Protein AF-A0A0N7MW54-F1 (afdb_monomer_lite)

Foldseek 3Di:
DQDADDPVQLVVLCVVPNNVVSVVVRVVVSVVVVVVVVVVVVVVVVVVVVVVVVPDDDPVNVVVVVVVVVVVVVVVVVVVVVVVVVVVVVVVVVVVVVVVVVVVVVVVVVVVVVVVVVVVVVVVVVVVVVVVVVVCVVDPVSVVVVCVVVVVD

Radius of gyration: 61.08 Å; chains: 1; bounding box: 93×44×165 Å

pLDDT: mean 94.42, std 5.78, range [57.69, 98.81]

Sequence (153 aa):
MPITIPAEVYIEFEEALGSERAKKIVLALEKVIDYEIVNKWSQTKFELRDELLKEIATKKELDALRGEIYAKIESIDSKIDSVKNELNSRIESVRDELNSRIESVRVELRKEIENMALKLERRFTILFLILLFTIILLNRDALEFILKLLKLI

InterPro domains:
  IPR060128 MJ0349-like, C-terminal domain [PF27276] (91-152)

Organism: NCBI:txid1633643

Structure (mmCIF, N/CA/C/O backbone):
data_AF-A0A0N7MW54-F1
#
_entry.id   AF-A0A0N7MW54-F1
#
loop_
_atom_site.group_PDB
_atom_site.id
_atom_site.type_symbol
_atom_site.label_atom_id
_atom_site.label_alt_id
_atom_site.label_comp_id
_atom_site.label_asym_id
_atom_site.label_entity_id
_atom_site.label_seq_id
_atom_site.pdbx_PDB_ins_code
_atom_site.Cartn_x
_atom_site.Cartn_y
_atom_site.Cartn_z
_atom_site.occupancy
_atom_site.B_iso_or_equiv
_atom_site.auth_seq_id
_atom_site.auth_comp_id
_atom_site.auth_asym_id
_atom_site.auth_atom_id
_atom_site.pdbx_PDB_model_num
ATOM 1 N N . MET A 1 1 ? -31.256 -23.751 54.939 1.00 57.69 1 MET A N 1
ATOM 2 C CA . MET A 1 1 ? -31.512 -24.525 56.171 1.00 57.69 1 MET A CA 1
ATOM 3 C C . MET A 1 1 ? -31.868 -23.518 57.243 1.00 57.69 1 MET A C 1
ATOM 5 O O . MET A 1 1 ? -31.159 -22.521 57.295 1.00 57.69 1 MET A O 1
ATOM 9 N N . PRO A 1 2 ? -32.951 -23.714 58.012 1.00 71.62 2 PRO A N 1
ATOM 10 C CA . PRO A 1 2 ? -33.245 -22.841 59.141 1.00 71.62 2 PRO A CA 1
ATOM 11 C C . PRO A 1 2 ? -32.079 -22.896 60.127 1.00 71.62 2 PRO A C 1
ATOM 13 O O . PRO A 1 2 ? -31.541 -23.975 60.387 1.00 71.62 2 PRO A O 1
ATOM 16 N N . ILE A 1 3 ? -31.664 -21.734 60.619 1.00 84.19 3 ILE A N 1
ATOM 17 C CA . ILE A 1 3 ? -30.613 -21.648 61.625 1.00 84.19 3 ILE A CA 1
ATOM 18 C C . ILE A 1 3 ? -31.187 -22.132 62.942 1.00 84.19 3 ILE A C 1
ATOM 20 O O . ILE A 1 3 ? -32.205 -21.620 63.402 1.00 84.19 3 ILE A O 1
ATOM 24 N N . THR A 1 4 ? -30.515 -23.110 63.532 1.00 90.00 4 THR A N 1
ATOM 25 C CA . THR A 1 4 ? -30.863 -23.641 64.843 1.00 90.00 4 THR A CA 1
ATOM 26 C C . THR A 1 4 ? -29.777 -23.288 65.837 1.00 90.00 4 THR A C 1
ATOM 28 O O . THR A 1 4 ? -28.589 -23.461 65.545 1.00 90.00 4 THR A O 1
ATOM 31 N N . ILE A 1 5 ? -30.172 -22.826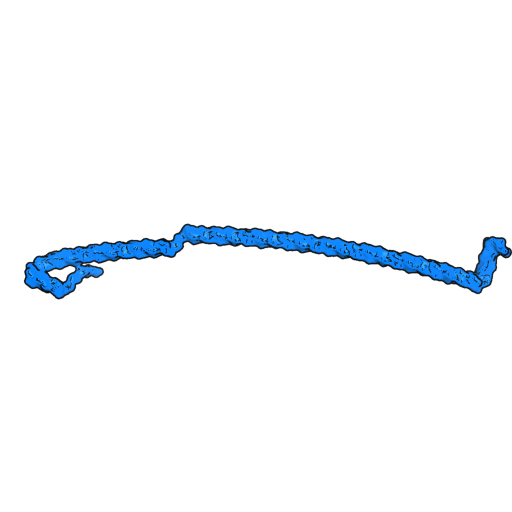 67.018 1.00 90.31 5 ILE A N 1
ATOM 32 C CA . ILE A 1 5 ? -29.226 -22.635 68.116 1.00 90.31 5 ILE A CA 1
ATOM 33 C C . ILE A 1 5 ? -28.677 -24.009 68.554 1.00 90.31 5 ILE A C 1
ATOM 35 O O . ILE A 1 5 ? -29.430 -24.987 68.564 1.00 90.31 5 ILE A O 1
ATOM 39 N N . PRO A 1 6 ? -27.375 -24.120 68.892 1.00 93.38 6 PRO A N 1
ATOM 40 C CA . PRO A 1 6 ? -26.804 -25.363 69.403 1.00 93.38 6 PRO A CA 1
ATOM 41 C C . PRO A 1 6 ? -27.576 -25.898 70.612 1.00 93.38 6 PRO A C 1
ATOM 43 O O . PRO A 1 6 ? -28.015 -25.131 71.473 1.00 93.38 6 PRO A O 1
ATOM 46 N N . ALA A 1 7 ? -27.720 -27.221 70.690 1.00 90.94 7 ALA A N 1
ATOM 47 C CA . ALA A 1 7 ? -28.510 -27.865 71.734 1.00 90.94 7 ALA A CA 1
ATOM 48 C C . ALA A 1 7 ? -27.993 -27.537 73.144 1.00 90.94 7 ALA A C 1
ATOM 50 O O . ALA A 1 7 ? -28.804 -27.359 74.049 1.00 90.94 7 ALA A O 1
ATOM 51 N N . GLU A 1 8 ? -26.675 -27.381 73.326 1.00 93.25 8 GLU A N 1
ATOM 52 C CA . GLU A 1 8 ? -26.101 -27.018 74.628 1.00 93.25 8 GLU A CA 1
ATOM 53 C C . GLU A 1 8 ? -26.592 -25.642 75.102 1.00 93.25 8 GLU A C 1
ATOM 55 O O . GLU A 1 8 ? -26.941 -25.465 76.265 1.00 93.25 8 GLU A O 1
ATOM 60 N N . VAL A 1 9 ? -26.699 -24.675 74.186 1.00 91.62 9 VAL A N 1
ATOM 61 C CA . VAL A 1 9 ? -27.171 -23.317 74.495 1.00 91.62 9 VAL A CA 1
ATOM 62 C C . VAL A 1 9 ? -28.669 -23.316 74.815 1.00 91.62 9 VAL A C 1
ATOM 64 O O . VAL A 1 9 ? -29.112 -22.566 75.681 1.00 91.62 9 VAL A O 1
ATOM 67 N N . TYR A 1 10 ? -29.457 -24.166 74.148 1.00 93.00 10 TYR A N 1
ATOM 68 C CA . TYR A 1 10 ? -30.880 -24.333 74.461 1.00 93.00 10 TYR A CA 1
ATOM 69 C C . TYR A 1 10 ? -31.095 -24.883 75.880 1.00 93.00 10 TYR A C 1
ATOM 71 O O . TYR A 1 10 ? -31.947 -24.364 76.600 1.00 93.00 10 TYR A O 1
ATOM 79 N N . ILE A 1 11 ? -30.309 -25.891 76.282 1.00 93.19 11 ILE A N 1
ATOM 80 C CA . ILE A 1 11 ? -30.385 -26.520 77.612 1.00 93.19 11 ILE A CA 1
ATOM 81 C C . ILE A 1 11 ? -30.098 -25.492 78.715 1.00 93.19 11 ILE A C 1
ATOM 83 O O . ILE A 1 11 ? -30.888 -25.369 79.646 1.00 93.19 11 ILE A O 1
ATOM 87 N N . GLU A 1 12 ? -29.051 -24.679 78.568 1.00 93.94 12 GLU A N 1
ATOM 88 C CA . GLU A 1 12 ? -28.722 -23.603 79.519 1.00 93.94 12 GLU A CA 1
ATOM 89 C C . GLU A 1 12 ? -29.871 -22.585 79.684 1.00 93.94 12 GLU A C 1
ATOM 91 O O . GLU A 1 12 ? -30.216 -22.173 80.795 1.00 93.94 12 GLU A O 1
ATOM 96 N N . PHE A 1 13 ? -30.534 -22.197 78.586 1.00 93.56 13 PHE A N 1
ATOM 97 C CA . PHE A 1 13 ? -31.714 -21.326 78.659 1.00 93.56 13 PHE A CA 1
ATOM 98 C C . PHE A 1 13 ? -32.910 -22.008 79.335 1.00 93.56 13 PHE A C 1
ATOM 100 O O . PHE A 1 13 ? -33.664 -21.346 80.056 1.00 93.56 13 PHE A O 1
ATOM 107 N N . GLU A 1 14 ? -33.111 -23.303 79.089 1.00 94.50 14 GLU A N 1
ATOM 108 C CA . GLU A 1 14 ? -34.183 -24.096 79.691 1.00 94.50 14 GLU A CA 1
ATOM 109 C C . GLU A 1 14 ? -34.000 -24.240 81.206 1.00 94.50 14 GLU A C 1
ATOM 111 O O . GLU A 1 14 ? -34.965 -24.021 81.946 1.00 94.50 14 GLU A O 1
ATOM 116 N N . GLU A 1 15 ? -32.773 -24.495 81.669 1.00 94.25 15 GLU A N 1
ATOM 117 C CA . GLU A 1 15 ? -32.421 -24.565 83.093 1.00 94.25 15 GLU A CA 1
ATOM 118 C C . GLU A 1 15 ? -32.598 -23.215 83.807 1.00 94.25 15 GLU A C 1
ATOM 120 O O . GLU A 1 15 ? -33.137 -23.163 84.914 1.00 94.25 15 GLU A O 1
ATOM 125 N N . ALA A 1 16 ? -32.214 -22.105 83.170 1.00 94.06 16 ALA A N 1
ATOM 126 C CA . ALA A 1 16 ? -32.272 -20.779 83.787 1.00 94.06 16 ALA A CA 1
ATOM 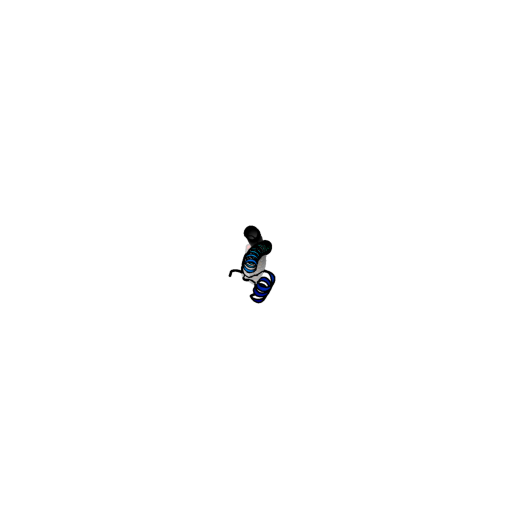127 C C . ALA A 1 16 ? -33.674 -20.134 83.789 1.00 94.06 16 ALA A C 1
ATOM 129 O O . ALA A 1 16 ? -34.005 -19.360 84.691 1.00 94.06 16 ALA A O 1
ATOM 130 N N . LEU A 1 17 ? -34.494 -20.384 82.759 1.00 93.00 17 LEU A N 1
ATOM 131 C CA . LEU A 1 17 ? -35.726 -19.619 82.493 1.00 93.00 17 LEU A CA 1
ATOM 132 C C . LEU A 1 17 ? -37.001 -20.477 82.461 1.00 93.00 17 LEU A C 1
ATOM 134 O O . LEU A 1 17 ? -38.106 -19.920 82.469 1.00 93.00 17 LEU A O 1
ATOM 138 N N . GLY A 1 18 ? -36.860 -21.804 82.415 1.00 93.56 18 GLY A N 1
ATOM 139 C CA . GLY A 1 18 ? -37.936 -22.760 82.174 1.00 93.56 18 GLY A CA 1
ATOM 140 C C . GLY A 1 18 ? -38.272 -22.930 80.684 1.00 93.56 18 GLY A C 1
ATOM 141 O O . GLY A 1 18 ? -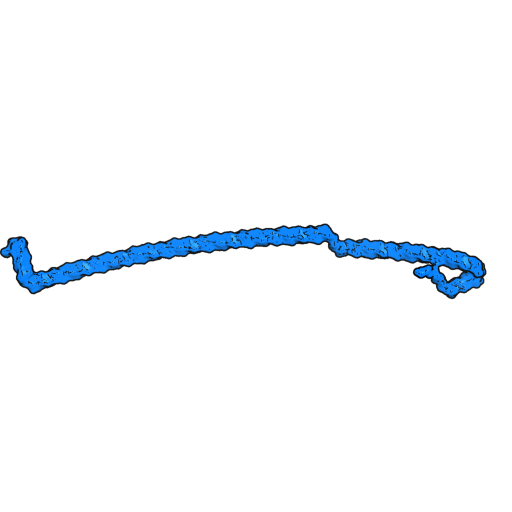38.219 -21.980 79.898 1.00 93.56 18 GLY A O 1
ATOM 142 N N . SER A 1 19 ? -38.687 -24.147 80.312 1.00 91.00 19 SER A N 1
ATOM 143 C CA . SER A 1 19 ? -38.885 -24.620 78.926 1.00 91.00 19 SER A CA 1
ATOM 144 C C . SER A 1 19 ? -39.659 -23.658 78.010 1.00 91.00 19 SER A C 1
ATOM 146 O O . SER A 1 19 ? -39.205 -23.310 76.921 1.00 91.00 19 SER A O 1
ATOM 148 N N . GLU A 1 20 ? -40.805 -23.138 78.466 1.00 92.88 20 GLU A N 1
ATOM 149 C CA . GLU A 1 20 ? -41.648 -22.238 77.661 1.00 92.88 20 GLU A CA 1
ATOM 150 C C . GLU A 1 20 ? -40.974 -20.898 77.336 1.00 92.88 20 GLU A C 1
ATOM 152 O O . GLU A 1 20 ? -41.100 -20.373 76.226 1.00 92.88 20 GLU A O 1
ATOM 157 N N . ARG A 1 21 ? -40.250 -20.319 78.302 1.00 93.19 21 ARG A N 1
ATOM 158 C CA . ARG A 1 21 ? -39.547 -19.046 78.092 1.00 93.19 21 ARG A CA 1
ATOM 159 C C . ARG A 1 21 ? -38.305 -19.255 77.236 1.00 93.19 21 ARG A C 1
ATOM 161 O O . ARG A 1 21 ? -38.098 -18.475 76.307 1.00 93.19 21 ARG A O 1
ATOM 168 N N . ALA A 1 22 ? -37.552 -20.324 77.495 1.00 94.19 22 ALA A N 1
ATOM 169 C CA . ALA A 1 22 ? -36.387 -20.712 76.707 1.00 94.19 22 ALA A CA 1
ATOM 170 C C . ALA A 1 22 ? -36.747 -20.895 75.228 1.00 94.19 22 ALA A C 1
ATOM 172 O O . ALA A 1 22 ? -36.162 -20.244 74.366 1.00 94.19 22 ALA A O 1
ATOM 173 N N . LYS A 1 23 ? -37.803 -21.663 74.931 1.00 93.44 23 LYS A N 1
ATOM 174 C CA . LYS A 1 23 ? -38.284 -21.890 73.562 1.00 93.44 23 LYS A CA 1
ATOM 175 C C . LYS A 1 23 ? -38.667 -20.600 72.836 1.00 93.44 23 LYS A C 1
ATOM 177 O O . LYS A 1 23 ? -38.316 -20.425 71.672 1.00 93.44 23 LYS A O 1
ATOM 182 N N . LYS A 1 24 ? -39.378 -19.682 73.502 1.00 93.69 24 LYS A N 1
ATOM 183 C CA . LYS A 1 24 ? -39.760 -18.387 72.904 1.00 93.69 24 LYS A CA 1
ATOM 184 C C . LYS A 1 24 ? -38.546 -17.515 72.599 1.00 93.69 24 LYS A C 1
ATOM 186 O O . LYS A 1 24 ? -38.505 -16.900 71.536 1.00 93.69 24 LYS A O 1
ATOM 191 N N . ILE A 1 25 ? -37.582 -17.466 73.517 1.00 93.00 25 ILE A N 1
ATOM 192 C CA . ILE A 1 25 ? -36.352 -16.688 73.349 1.00 93.00 25 ILE A CA 1
ATOM 193 C C . ILE A 1 25 ? -35.502 -17.280 72.228 1.00 93.00 25 ILE A C 1
ATOM 195 O O . ILE A 1 25 ? -35.101 -16.542 71.335 1.00 93.00 25 ILE A O 1
ATOM 199 N N . VAL A 1 26 ? -35.299 -18.598 72.214 1.00 94.06 26 VAL A N 1
ATOM 200 C CA . VAL A 1 26 ? -34.526 -19.280 71.169 1.00 94.06 26 VAL A CA 1
ATOM 201 C C . VAL A 1 26 ? -35.155 -19.075 69.795 1.00 94.06 26 VAL A C 1
ATOM 203 O O . VAL A 1 26 ? -34.461 -18.627 68.893 1.00 94.06 26 VAL A O 1
ATOM 206 N N . LEU A 1 27 ? -36.472 -19.253 69.643 1.00 92.00 27 LEU A N 1
ATOM 207 C CA . LEU A 1 27 ? -37.158 -18.982 68.371 1.00 92.00 27 LEU A CA 1
ATOM 208 C C . LEU A 1 27 ? -37.017 -17.523 67.913 1.00 92.00 27 LEU A C 1
ATOM 210 O O . LEU A 1 27 ? -36.946 -17.251 66.714 1.00 92.00 27 LEU A O 1
ATOM 214 N N . ALA A 1 28 ? -37.029 -16.567 68.845 1.00 92.38 28 ALA A N 1
ATOM 215 C CA . ALA A 1 28 ? -36.817 -15.162 68.517 1.00 92.38 28 ALA A CA 1
ATOM 216 C C . ALA A 1 28 ? -35.368 -14.903 68.078 1.00 92.38 28 ALA A C 1
ATOM 218 O O . ALA A 1 28 ? -35.154 -14.209 67.086 1.00 92.38 28 ALA A O 1
ATOM 219 N N . LEU A 1 29 ? -34.390 -15.495 68.768 1.00 92.62 29 LEU A N 1
ATOM 220 C CA . LEU A 1 29 ? -32.972 -15.390 68.426 1.00 92.62 29 LEU A CA 1
ATOM 221 C C . LEU A 1 29 ? -32.665 -16.042 67.077 1.00 92.62 29 LEU A C 1
ATOM 223 O O . LEU A 1 29 ? -32.018 -15.415 66.247 1.00 92.62 29 LEU A O 1
ATOM 227 N N . GLU A 1 30 ? -33.175 -17.245 66.818 1.00 93.62 30 GLU A N 1
ATOM 228 C CA . GLU A 1 30 ? -33.031 -17.939 65.534 1.00 93.62 30 GLU A CA 1
ATOM 229 C C . GLU A 1 30 ? -33.572 -17.090 64.383 1.00 93.62 30 GLU A C 1
ATOM 231 O O . GLU A 1 30 ? -32.897 -16.935 63.371 1.00 93.62 30 GLU A O 1
ATOM 236 N N . LYS A 1 31 ? -34.740 -16.455 64.559 1.00 92.38 31 LYS A N 1
ATOM 237 C CA . LYS A 1 31 ? -35.295 -15.526 63.561 1.00 92.38 31 LYS A CA 1
ATOM 238 C C . LYS A 1 31 ? -34.408 -14.306 63.326 1.00 92.38 31 LYS A C 1
ATOM 240 O O . LYS A 1 31 ? -34.258 -13.884 62.183 1.00 92.38 31 LYS A O 1
ATOM 245 N N . VAL A 1 32 ? -33.852 -13.721 64.388 1.00 93.19 32 VAL A N 1
ATOM 246 C CA . VAL A 1 32 ? -32.953 -12.562 64.276 1.00 93.19 32 VAL A CA 1
ATOM 247 C C . VAL A 1 32 ? -31.652 -12.955 63.576 1.00 93.19 32 VAL A C 1
ATOM 249 O O . VAL A 1 32 ? -31.212 -12.237 62.683 1.00 93.19 32 VAL A O 1
ATOM 252 N N . ILE A 1 33 ? -31.063 -14.100 63.929 1.00 92.25 33 ILE A N 1
ATOM 253 C CA . ILE A 1 33 ? -29.834 -14.596 63.300 1.00 92.25 33 ILE A CA 1
ATOM 254 C C . ILE A 1 33 ? -30.089 -14.931 61.824 1.00 92.25 33 ILE A C 1
ATOM 256 O O . ILE A 1 33 ? -29.296 -14.536 60.975 1.00 92.25 33 ILE A O 1
ATOM 260 N N . ASP A 1 34 ? -31.197 -15.603 61.499 1.00 92.50 34 ASP A N 1
ATOM 261 C CA . ASP A 1 34 ? -31.568 -15.932 60.114 1.00 92.50 34 ASP A CA 1
ATOM 262 C C . ASP A 1 34 ? -31.735 -14.666 59.266 1.00 92.50 34 ASP A C 1
ATOM 264 O O . ASP A 1 34 ? -31.146 -14.554 58.190 1.00 92.50 34 ASP A O 1
ATOM 268 N N . TYR A 1 35 ? -32.430 -13.659 59.801 1.00 91.88 35 TYR A N 1
ATOM 269 C CA . TYR A 1 35 ? -32.553 -12.347 59.168 1.00 91.88 35 TYR A CA 1
ATOM 270 C C . TYR A 1 35 ? -31.188 -11.677 58.930 1.00 91.88 35 TYR A C 1
ATOM 272 O O . TYR A 1 35 ? -30.918 -11.193 57.828 1.00 91.88 35 TYR A O 1
ATOM 280 N N . GLU A 1 36 ? -30.307 -11.677 59.933 1.00 92.31 36 GLU A N 1
ATOM 281 C CA . GLU A 1 36 ? -28.993 -11.032 59.846 1.00 92.31 36 GLU A CA 1
ATOM 282 C C . GLU A 1 36 ? -28.068 -11.734 58.840 1.00 92.31 36 GLU A C 1
ATOM 284 O O . GLU A 1 36 ? -27.421 -11.070 58.026 1.00 92.31 36 GLU A O 1
ATOM 289 N N . ILE A 1 37 ? -28.043 -13.073 58.825 1.00 91.62 37 ILE A N 1
ATOM 290 C CA . ILE A 1 37 ? -27.252 -13.844 57.856 1.00 91.62 37 ILE A CA 1
ATOM 291 C C . ILE A 1 37 ? -27.757 -13.606 56.433 1.00 91.62 37 ILE A C 1
ATOM 293 O O . ILE A 1 37 ? -26.946 -13.376 55.533 1.00 91.62 37 ILE A O 1
ATOM 297 N N . VAL A 1 38 ? -29.075 -13.626 56.211 1.00 92.75 38 VAL A N 1
ATOM 298 C CA . VAL A 1 38 ? -29.657 -13.372 54.884 1.00 92.75 38 VAL A CA 1
ATOM 299 C C . VAL A 1 38 ? -29.320 -11.960 54.395 1.00 92.75 38 VAL A C 1
ATOM 301 O O . VAL A 1 38 ? -28.965 -11.788 53.222 1.00 92.75 38 VAL A O 1
ATOM 304 N N . ASN A 1 39 ? -29.362 -10.958 55.277 1.00 94.31 39 ASN A N 1
ATOM 305 C CA . ASN A 1 39 ? -28.971 -9.589 54.945 1.00 94.31 39 ASN A CA 1
ATOM 306 C C . ASN A 1 39 ? -27.483 -9.474 54.609 1.00 94.31 39 ASN A C 1
ATOM 308 O O . ASN A 1 39 ? -27.146 -8.948 53.547 1.00 94.31 39 ASN A O 1
ATOM 312 N N . LYS A 1 40 ? -26.598 -10.007 55.461 1.00 95.56 40 LYS A N 1
ATOM 313 C CA . LYS A 1 40 ? -25.145 -10.036 55.223 1.00 95.56 40 LYS A CA 1
ATOM 314 C C . LYS A 1 40 ? -24.805 -10.730 53.909 1.00 95.56 40 LYS A C 1
ATOM 316 O O . LYS A 1 40 ? -24.065 -10.180 53.103 1.00 95.56 40 LYS A O 1
ATOM 321 N N . TRP A 1 41 ? -25.393 -11.898 53.650 1.00 95.44 41 TRP A N 1
ATOM 322 C CA . TRP A 1 41 ? -25.197 -12.625 52.396 1.00 95.44 41 TRP A CA 1
ATOM 323 C C . TRP A 1 41 ? -25.640 -11.805 51.181 1.00 95.44 41 TRP A C 1
ATOM 325 O O . TRP A 1 41 ? -24.945 -11.764 50.165 1.00 95.44 41 TRP A O 1
ATOM 335 N N . SER A 1 42 ? -26.783 -11.123 51.286 1.00 95.69 42 SER A N 1
ATOM 336 C CA . SER A 1 42 ? -27.298 -10.265 50.217 1.00 95.69 42 SER A CA 1
ATOM 337 C C . SER A 1 42 ? -26.389 -9.060 49.961 1.00 95.69 42 SER A C 1
ATOM 339 O O . SER A 1 42 ? -26.132 -8.744 48.799 1.00 95.69 42 SER A O 1
ATOM 341 N N . GLN A 1 43 ? -25.862 -8.434 51.019 1.00 96.88 43 GLN A N 1
ATOM 342 C CA . GLN A 1 43 ? -24.890 -7.340 50.927 1.00 96.88 43 GLN A CA 1
ATOM 343 C C . GLN A 1 43 ? -23.590 -7.806 50.271 1.00 96.88 43 GLN A C 1
ATOM 345 O O . GLN A 1 43 ? -23.211 -7.266 49.238 1.00 96.88 43 GLN A O 1
ATOM 350 N N . THR A 1 44 ? -22.962 -8.867 50.785 1.00 97.00 44 THR A N 1
ATOM 351 C CA . THR A 1 44 ? -21.701 -9.382 50.233 1.00 97.00 44 THR A CA 1
ATOM 352 C C . THR A 1 44 ? -21.861 -9.837 48.783 1.00 97.00 44 THR A C 1
ATOM 354 O O . THR A 1 44 ? -21.002 -9.573 47.949 1.00 97.00 44 THR A O 1
ATOM 357 N N . LYS A 1 45 ? -22.985 -10.474 48.427 1.00 97.50 45 LYS A N 1
ATOM 358 C CA . LYS A 1 45 ? -23.274 -10.841 47.032 1.00 97.50 45 LYS A CA 1
ATOM 359 C C . LYS A 1 45 ? -23.405 -9.611 46.128 1.00 97.50 45 LYS A C 1
ATOM 361 O O . LYS A 1 45 ? -23.006 -9.672 44.965 1.00 97.50 45 LYS A O 1
ATOM 366 N N . PHE A 1 46 ? -23.996 -8.530 46.632 1.00 97.25 46 PHE A N 1
ATOM 367 C CA . PHE A 1 46 ? -24.111 -7.274 45.900 1.00 97.25 46 PHE A CA 1
ATOM 368 C C . PHE A 1 46 ? -22.742 -6.607 45.716 1.00 97.25 46 PHE A C 1
ATOM 370 O O . PHE A 1 46 ? -22.393 -6.282 44.586 1.00 97.25 46 PHE A O 1
ATOM 377 N N . GLU A 1 47 ? -21.955 -6.485 46.785 1.00 96.94 47 GLU A N 1
ATOM 378 C CA . GLU A 1 47 ? -20.597 -5.922 46.768 1.00 96.94 47 GLU A CA 1
ATOM 379 C C . GLU A 1 47 ? -19.682 -6.685 45.803 1.00 96.94 47 GLU A C 1
ATOM 381 O O . GLU A 1 47 ? -19.087 -6.079 44.918 1.00 96.94 47 GLU A O 1
ATOM 386 N N . LEU A 1 48 ? -19.659 -8.022 45.880 1.00 96.69 48 LEU A N 1
ATOM 387 C CA . LEU A 1 48 ? -18.881 -8.862 44.963 1.00 96.69 48 LEU A CA 1
ATOM 388 C C . LEU A 1 48 ? -19.294 -8.661 43.504 1.00 96.69 48 LEU A C 1
ATOM 390 O O . LEU A 1 48 ? -18.452 -8.626 42.611 1.00 96.69 48 LEU A O 1
ATOM 394 N N . ARG A 1 49 ? -20.600 -8.542 43.236 1.00 96.00 49 ARG A N 1
ATOM 395 C CA . ARG A 1 49 ? -21.089 -8.277 41.880 1.00 96.00 49 ARG A CA 1
ATOM 396 C C . ARG A 1 49 ? -20.639 -6.899 41.392 1.00 96.00 49 ARG A C 1
ATOM 398 O O . ARG A 1 49 ? -20.293 -6.779 40.221 1.00 96.00 49 ARG A O 1
ATOM 405 N N . ASP A 1 50 ? -20.674 -5.888 42.253 1.00 94.81 50 ASP A N 1
ATOM 406 C CA . ASP A 1 50 ? -20.254 -4.524 41.922 1.00 94.81 50 ASP A CA 1
ATOM 407 C C . ASP A 1 50 ? -18.746 -4.445 41.648 1.00 94.81 50 ASP A C 1
ATOM 409 O O . ASP A 1 50 ? -18.337 -3.886 40.633 1.00 94.81 50 ASP A O 1
ATOM 413 N N . GLU A 1 51 ? -17.920 -5.073 42.488 1.00 94.38 51 GLU A N 1
ATOM 414 C CA . GLU A 1 51 ? -16.472 -5.164 42.275 1.00 94.38 51 GLU A CA 1
ATOM 415 C C . GLU A 1 51 ? -16.128 -5.895 40.975 1.00 94.38 51 GLU A C 1
ATOM 417 O O . GLU A 1 51 ? -15.353 -5.382 40.169 1.00 94.38 51 GLU A O 1
ATOM 422 N N . LEU A 1 52 ? -16.761 -7.042 40.705 1.00 92.50 52 LEU A N 1
ATOM 423 C CA . LEU A 1 52 ? -16.533 -7.779 39.459 1.00 92.50 52 LEU A CA 1
ATOM 424 C C . LEU A 1 52 ? -16.923 -6.967 38.219 1.00 92.50 52 LEU A C 1
ATOM 426 O O . LEU A 1 52 ? -16.251 -7.055 37.196 1.00 92.50 52 LEU A O 1
ATOM 430 N N . LEU A 1 53 ? -17.992 -6.169 38.284 1.00 91.25 53 LEU A N 1
ATOM 431 C CA . LEU A 1 53 ? -18.415 -5.333 37.158 1.00 91.25 53 LEU A CA 1
ATOM 432 C C . LEU A 1 53 ? -17.455 -4.171 36.871 1.00 91.25 53 LEU A C 1
ATOM 434 O O . LEU A 1 53 ? -17.441 -3.702 35.735 1.00 91.25 53 LEU A O 1
ATOM 438 N N . LYS A 1 54 ? -16.656 -3.722 37.848 1.00 91.19 54 LYS A N 1
ATOM 439 C CA . LYS A 1 54 ? -15.643 -2.668 37.644 1.00 91.19 54 LYS A CA 1
ATOM 440 C C . LYS A 1 54 ? -14.435 -3.153 36.846 1.00 91.19 54 LYS A C 1
ATOM 442 O O . LYS A 1 54 ? -13.846 -2.366 36.115 1.00 91.19 54 LYS A O 1
ATOM 447 N N . GLU A 1 55 ? -14.085 -4.428 36.977 1.00 90.75 55 GLU A N 1
ATOM 448 C CA . GLU A 1 55 ? -12.920 -5.031 36.312 1.00 90.75 55 GLU A CA 1
ATOM 449 C C . GLU A 1 55 ? -13.241 -5.562 34.903 1.00 90.75 55 GLU A C 1
ATOM 451 O O . GLU A 1 55 ? -12.343 -5.847 34.109 1.00 90.75 55 GLU A O 1
ATOM 456 N N . ILE A 1 56 ? -14.524 -5.731 34.567 1.00 91.44 56 ILE A N 1
ATOM 457 C CA . ILE A 1 56 ? -14.936 -6.268 33.267 1.00 91.44 56 ILE A CA 1
ATOM 458 C C . ILE A 1 56 ? -15.018 -5.141 32.240 1.00 91.44 56 ILE A C 1
ATOM 460 O O . ILE A 1 56 ? -15.802 -4.204 32.384 1.00 91.44 56 ILE A O 1
ATOM 464 N N . ALA A 1 57 ? -14.281 -5.302 31.138 1.00 90.06 57 ALA A N 1
ATOM 465 C CA . ALA A 1 57 ? -14.412 -4.434 29.977 1.00 90.06 57 ALA A CA 1
ATOM 466 C C . ALA A 1 57 ? -15.861 -4.426 29.470 1.00 90.06 57 ALA A C 1
ATOM 468 O O . ALA A 1 57 ? -16.462 -5.459 29.150 1.00 90.06 57 ALA A O 1
ATOM 469 N N . THR A 1 58 ? -16.423 -3.232 29.370 1.00 91.75 58 THR A N 1
ATOM 470 C CA . THR A 1 58 ? -17.767 -3.024 28.862 1.00 91.75 58 THR A CA 1
ATOM 471 C C . THR A 1 58 ? -17.817 -3.293 27.362 1.00 91.75 58 THR A C 1
ATOM 473 O O . THR A 1 58 ? -16.856 -3.091 26.616 1.00 91.75 58 THR A O 1
ATOM 476 N N . LYS A 1 59 ? -18.999 -3.675 26.870 1.00 94.50 59 LYS A N 1
ATOM 477 C CA . LYS A 1 59 ? -19.237 -3.821 25.427 1.00 94.50 59 LYS A CA 1
ATOM 478 C C . LYS A 1 59 ? -18.847 -2.555 24.647 1.00 94.50 59 LYS A C 1
ATOM 480 O O . LYS A 1 59 ? -18.293 -2.658 23.561 1.00 94.50 59 LYS A O 1
ATOM 485 N N . LYS A 1 60 ? -19.093 -1.374 25.223 1.00 92.94 60 LYS A N 1
ATOM 486 C CA . LYS A 1 60 ? -18.767 -0.081 24.611 1.00 92.94 60 LYS A CA 1
ATOM 487 C C . LYS A 1 60 ? -17.258 0.115 24.438 1.00 92.94 60 LYS A C 1
ATOM 489 O O . LYS A 1 60 ? -16.842 0.609 23.397 1.00 92.94 60 LYS A O 1
ATOM 494 N N . GLU A 1 61 ? -16.453 -0.268 25.427 1.00 95.62 61 GLU A N 1
ATOM 495 C CA . GLU A 1 61 ? -14.986 -0.197 25.335 1.00 95.62 61 GLU A CA 1
ATOM 496 C C . GLU A 1 61 ? -14.451 -1.156 24.270 1.00 95.62 61 GLU A C 1
ATOM 498 O O . GLU A 1 61 ? -13.593 -0.778 23.475 1.00 95.62 61 GLU A O 1
ATOM 503 N N . LEU A 1 62 ? -15.011 -2.367 24.187 1.00 97.12 62 LEU A N 1
ATOM 504 C CA . LEU A 1 62 ? -14.654 -3.329 23.142 1.00 97.12 62 LEU A CA 1
ATOM 505 C C . LEU A 1 62 ? -15.044 -2.840 21.740 1.00 97.12 62 LEU A C 1
ATOM 507 O O . LEU A 1 62 ? -14.270 -3.003 20.797 1.00 97.12 62 LEU A O 1
ATOM 511 N N . ASP A 1 63 ? -16.220 -2.227 21.594 1.00 97.44 63 ASP A N 1
ATOM 512 C CA . ASP A 1 63 ? -16.673 -1.648 20.327 1.00 97.44 63 ASP A CA 1
ATOM 513 C C . ASP A 1 63 ? -15.799 -0.447 19.916 1.00 97.44 63 ASP A C 1
ATOM 515 O O . ASP A 1 63 ? -15.458 -0.314 18.739 1.00 97.44 63 ASP A O 1
ATOM 519 N N . ALA A 1 64 ? -15.367 0.382 20.874 1.00 97.56 64 ALA A N 1
ATOM 520 C CA . ALA A 1 64 ? -14.429 1.479 20.628 1.00 97.56 64 ALA A CA 1
ATOM 521 C C . ALA A 1 64 ? -13.065 0.959 20.148 1.00 97.56 64 ALA A C 1
ATOM 523 O O . ALA A 1 64 ? -12.585 1.383 19.097 1.00 97.56 64 ALA A O 1
ATOM 524 N N . LEU A 1 65 ? -12.495 -0.029 20.847 1.00 98.12 65 LEU A N 1
ATOM 525 C CA . LEU A 1 65 ? -11.231 -0.658 20.456 1.00 98.12 65 LEU A CA 1
ATOM 526 C C . LEU A 1 65 ? -11.323 -1.301 19.065 1.00 98.12 65 LEU A C 1
ATOM 528 O O . LEU A 1 65 ? -10.409 -1.182 18.252 1.00 98.12 65 LEU A O 1
ATOM 532 N N . ARG A 1 66 ? -12.446 -1.960 18.758 1.00 98.44 66 ARG A N 1
ATOM 533 C CA . ARG A 1 66 ? -12.703 -2.519 17.426 1.00 98.44 66 ARG A CA 1
ATOM 534 C C . ARG A 1 66 ? -12.726 -1.424 16.355 1.00 98.44 66 ARG A C 1
ATOM 536 O O . ARG A 1 66 ? -12.156 -1.628 15.286 1.00 98.44 66 ARG A O 1
ATOM 543 N N . GLY A 1 67 ? -13.349 -0.281 16.637 1.00 98.44 67 GLY A N 1
ATOM 544 C CA . GLY A 1 67 ? -13.345 0.883 15.748 1.00 98.44 67 GLY A CA 1
ATOM 545 C C . GLY A 1 67 ? -11.935 1.417 15.484 1.00 98.44 67 GLY A C 1
ATOM 546 O O . GLY A 1 67 ? -11.568 1.628 14.330 1.00 98.44 67 GLY A O 1
ATOM 547 N N . GLU A 1 68 ? -11.117 1.558 16.528 1.00 98.56 68 GLU A N 1
ATOM 548 C CA . GLU A 1 68 ? -9.715 1.978 16.398 1.00 98.56 68 GLU A CA 1
ATOM 549 C C . GLU A 1 68 ? -8.885 0.997 15.560 1.00 98.56 68 GLU A C 1
ATOM 551 O O . GLU A 1 68 ? -8.082 1.416 14.722 1.00 98.56 68 GLU A O 1
ATOM 556 N N . ILE A 1 69 ? -9.099 -0.310 15.744 1.00 98.62 69 ILE A N 1
ATOM 557 C CA . ILE A 1 69 ? -8.440 -1.350 14.945 1.00 98.62 69 ILE A CA 1
ATOM 558 C C . ILE A 1 69 ? -8.820 -1.217 13.467 1.00 98.62 69 ILE A C 1
ATOM 560 O O . ILE A 1 69 ? -7.924 -1.214 12.624 1.00 98.62 69 ILE A O 1
ATOM 564 N N . TYR A 1 70 ? -10.107 -1.058 13.141 1.00 98.62 70 TYR A N 1
ATOM 565 C CA . TYR A 1 70 ? -10.542 -0.876 11.751 1.00 98.62 70 TYR A CA 1
ATOM 566 C C . TYR A 1 70 ? -9.962 0.390 11.123 1.00 98.62 70 TYR A C 1
ATOM 568 O O . TYR A 1 70 ? -9.400 0.316 10.034 1.00 98.62 70 TYR A O 1
ATOM 576 N N . ALA A 1 71 ? -9.988 1.519 11.835 1.00 98.56 71 ALA A N 1
ATOM 577 C CA . ALA A 1 71 ? -9.387 2.760 11.351 1.00 98.56 71 ALA A CA 1
ATOM 578 C C . ALA A 1 71 ? -7.880 2.602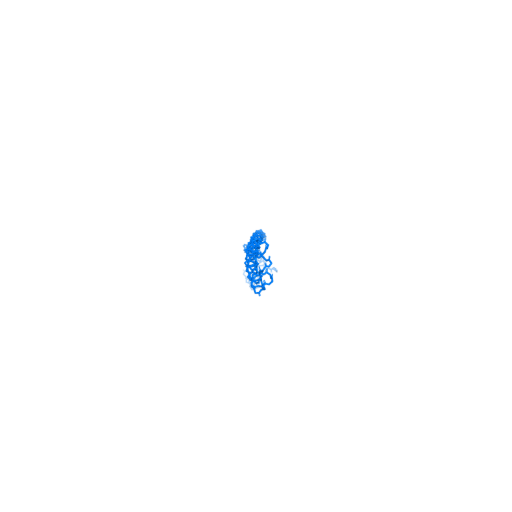 11.077 1.00 98.56 71 ALA A C 1
ATOM 580 O O . ALA A 1 71 ? -7.336 3.157 10.119 1.00 98.56 71 ALA A O 1
ATOM 581 N N . LYS A 1 72 ? -7.181 1.814 11.904 1.00 98.69 72 LYS A N 1
ATOM 582 C CA . LYS A 1 72 ? -5.756 1.536 11.708 1.00 98.69 72 LYS A CA 1
ATOM 583 C C . LYS A 1 72 ? -5.497 0.608 10.523 1.00 98.69 72 LYS A C 1
ATOM 585 O O . LYS A 1 72 ? -4.514 0.830 9.820 1.00 98.69 72 LYS A O 1
ATOM 590 N N . ILE A 1 73 ? -6.365 -0.376 10.284 1.00 98.69 73 ILE A N 1
ATOM 591 C CA . ILE A 1 73 ? -6.321 -1.232 9.089 1.00 98.69 73 ILE A CA 1
ATOM 592 C C . ILE A 1 73 ? -6.516 -0.380 7.830 1.00 98.69 73 ILE A C 1
ATOM 594 O O . ILE A 1 73 ? -5.642 -0.385 6.969 1.00 98.69 73 ILE A O 1
ATOM 598 N N . GLU A 1 74 ? -7.560 0.450 7.773 1.00 98.62 74 GLU A N 1
ATOM 599 C CA . GLU A 1 74 ? -7.821 1.339 6.628 1.00 98.62 74 GLU A CA 1
ATOM 600 C C . GLU A 1 74 ? -6.656 2.307 6.357 1.00 98.62 74 GLU A C 1
ATOM 602 O O . GLU A 1 74 ? -6.276 2.556 5.208 1.00 98.62 74 GLU A O 1
ATOM 607 N N . SER A 1 75 ? -6.035 2.834 7.419 1.00 98.62 75 SER A N 1
ATOM 608 C CA . SER A 1 75 ? -4.842 3.679 7.301 1.00 98.62 75 SER A CA 1
ATOM 609 C C . SER A 1 75 ? -3.640 2.922 6.725 1.00 98.62 75 SER A C 1
ATOM 611 O O . SER A 1 75 ? -2.871 3.493 5.948 1.00 98.62 75 SER A O 1
ATOM 613 N N . ILE A 1 76 ? -3.457 1.652 7.100 1.00 98.75 76 ILE A N 1
ATOM 614 C CA . ILE A 1 76 ? -2.389 0.796 6.569 1.00 98.75 76 ILE A CA 1
ATOM 615 C C . ILE A 1 76 ?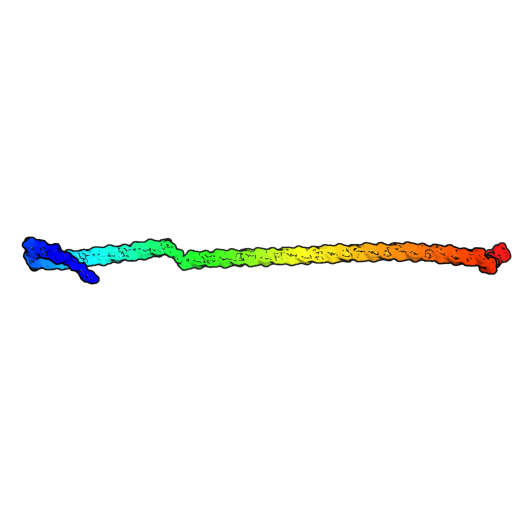 -2.650 0.469 5.098 1.00 98.75 76 ILE A C 1
ATOM 617 O O . ILE A 1 76 ? -1.738 0.644 4.293 1.00 98.75 76 ILE A O 1
ATOM 621 N N . ASP A 1 77 ? -3.873 0.086 4.736 1.00 98.69 77 ASP A N 1
ATOM 622 C CA . ASP A 1 77 ? -4.244 -0.216 3.349 1.00 98.69 77 ASP A CA 1
ATOM 623 C C . ASP A 1 77 ? -4.012 0.999 2.440 1.00 98.69 77 ASP A C 1
ATOM 625 O O . ASP A 1 77 ? -3.344 0.899 1.411 1.00 98.69 77 ASP A O 1
ATOM 629 N N . SER A 1 78 ? -4.411 2.192 2.895 1.00 98.56 78 SER A N 1
ATOM 630 C CA . SER A 1 78 ? -4.162 3.448 2.172 1.00 98.56 78 SER A CA 1
ATOM 631 C C . SER A 1 78 ? -2.666 3.730 1.965 1.00 98.56 78 SER A C 1
ATOM 633 O O . SER A 1 78 ? -2.248 4.224 0.915 1.00 98.56 78 SER A O 1
ATOM 635 N N . LYS A 1 79 ? -1.825 3.420 2.964 1.00 98.69 79 LYS A N 1
ATOM 636 C CA . LYS A 1 79 ? -0.364 3.557 2.844 1.00 98.69 79 LYS A CA 1
ATOM 637 C C . LYS A 1 79 ? 0.219 2.543 1.866 1.00 98.69 79 LYS A C 1
ATOM 639 O O . LYS A 1 79 ? 1.117 2.904 1.108 1.00 98.69 79 LYS A O 1
ATOM 644 N N . ILE A 1 80 ? -0.279 1.308 1.871 1.00 98.62 80 ILE A N 1
ATOM 645 C CA . ILE A 1 80 ? 0.140 0.261 0.934 1.00 98.62 80 ILE A CA 1
ATOM 646 C C . ILE A 1 80 ? -0.177 0.685 -0.502 1.00 98.62 80 ILE A C 1
ATOM 648 O O . ILE A 1 80 ? 0.709 0.624 -1.356 1.00 98.62 80 ILE A O 1
ATOM 652 N N . ASP A 1 81 ? -1.387 1.179 -0.759 1.00 98.75 81 ASP A N 1
ATOM 653 C CA . ASP A 1 81 ? -1.785 1.650 -2.088 1.00 98.75 81 ASP A CA 1
ATOM 654 C C . ASP A 1 81 ? -0.942 2.840 -2.555 1.00 98.75 81 ASP A C 1
ATOM 656 O O . ASP A 1 81 ? -0.487 2.872 -3.700 1.00 98.75 81 ASP A O 1
ATOM 660 N N . SER A 1 82 ? -0.658 3.788 -1.658 1.00 98.62 82 SER A N 1
ATOM 661 C CA . SER A 1 82 ? 0.222 4.924 -1.952 1.00 98.62 82 SER A CA 1
ATOM 662 C C . SER A 1 82 ? 1.630 4.469 -2.361 1.00 98.62 82 SER A C 1
ATOM 664 O O . SER A 1 82 ? 2.126 4.856 -3.421 1.00 98.62 82 SER A O 1
ATOM 666 N N . VAL A 1 83 ? 2.244 3.570 -1.582 1.00 98.75 83 VAL A N 1
ATOM 667 C CA . VAL A 1 83 ? 3.576 3.017 -1.885 1.00 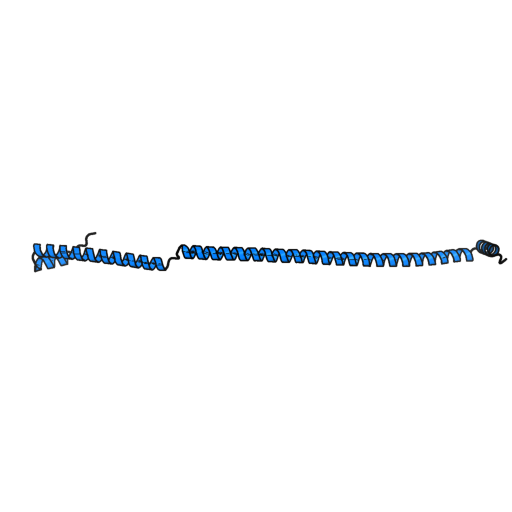98.75 83 VAL A CA 1
ATOM 668 C C . VAL A 1 83 ? 3.569 2.234 -3.198 1.00 98.75 83 VAL A C 1
ATOM 670 O O . VAL A 1 83 ? 4.493 2.363 -4.001 1.00 98.75 83 VAL A O 1
ATOM 673 N N . LYS A 1 84 ? 2.526 1.438 -3.452 1.00 98.75 84 LYS A N 1
ATOM 674 C CA . LYS A 1 84 ? 2.380 0.680 -4.701 1.00 98.75 84 LYS A CA 1
ATOM 675 C C . LYS A 1 84 ? 2.318 1.609 -5.914 1.00 98.75 84 LYS A C 1
ATOM 677 O O . LYS A 1 84 ? 2.985 1.346 -6.914 1.00 98.75 84 LYS A O 1
ATOM 682 N N . ASN A 1 85 ? 1.563 2.701 -5.815 1.00 98.56 85 ASN A N 1
ATOM 683 C CA . ASN A 1 85 ? 1.462 3.694 -6.880 1.00 98.56 85 ASN A CA 1
ATOM 684 C C . ASN A 1 85 ? 2.795 4.418 -7.109 1.00 98.56 85 ASN A C 1
ATOM 686 O O . ASN A 1 85 ? 3.220 4.544 -8.254 1.00 98.56 85 ASN A O 1
ATOM 690 N N . GLU A 1 86 ? 3.499 4.823 -6.046 1.00 98.75 86 GLU A N 1
ATOM 691 C CA . GLU A 1 86 ? 4.826 5.444 -6.170 1.00 98.75 86 GLU A CA 1
ATOM 692 C C . GLU A 1 86 ? 5.835 4.505 -6.850 1.00 98.75 86 GLU A C 1
ATOM 694 O O . GLU A 1 86 ? 6.580 4.922 -7.741 1.00 98.75 86 GLU A O 1
ATOM 699 N N . LEU A 1 87 ? 5.845 3.224 -6.466 1.00 98.75 87 LEU A N 1
ATOM 700 C CA . LEU A 1 87 ? 6.718 2.220 -7.074 1.00 98.75 87 LEU A CA 1
ATOM 701 C C . LEU A 1 87 ? 6.398 2.002 -8.555 1.00 98.75 87 LEU A C 1
ATOM 703 O O . LEU A 1 87 ? 7.326 1.955 -9.360 1.00 98.75 87 LEU A O 1
ATOM 707 N N . ASN A 1 88 ? 5.119 1.920 -8.926 1.00 98.62 88 ASN A N 1
ATOM 708 C CA . ASN A 1 88 ? 4.716 1.797 -10.328 1.00 98.62 88 ASN A CA 1
ATOM 709 C C . ASN A 1 88 ? 5.192 3.000 -11.154 1.00 98.62 88 ASN A C 1
ATOM 711 O O . ASN A 1 88 ? 5.844 2.807 -12.179 1.00 98.62 88 ASN A O 1
ATOM 715 N N . SER A 1 89 ? 4.976 4.225 -10.667 1.00 98.62 89 SER A N 1
ATOM 716 C CA . SER A 1 89 ? 5.442 5.443 -11.343 1.00 98.62 89 SER A CA 1
ATOM 717 C C . SER A 1 89 ? 6.966 5.482 -11.491 1.00 98.62 89 SER A C 1
ATOM 719 O O . SER A 1 89 ? 7.491 5.886 -12.529 1.00 98.62 89 SER A O 1
ATOM 721 N N . ARG A 1 90 ? 7.711 5.027 -10.474 1.00 98.69 90 ARG A N 1
ATOM 722 C CA . ARG A 1 90 ? 9.177 4.912 -10.551 1.00 98.69 90 ARG A CA 1
ATOM 723 C C . ARG A 1 90 ? 9.621 3.884 -11.587 1.00 98.69 90 ARG A C 1
ATOM 725 O O . ARG A 1 90 ? 10.571 4.145 -12.320 1.00 98.69 90 ARG A O 1
ATOM 732 N N . ILE A 1 91 ? 8.949 2.737 -11.658 1.00 98.69 91 ILE A N 1
ATOM 733 C CA . ILE A 1 91 ? 9.238 1.696 -12.653 1.00 98.69 91 ILE A CA 1
ATOM 734 C C . ILE A 1 91 ? 9.005 2.231 -14.068 1.00 98.69 91 ILE A C 1
ATOM 736 O O . ILE A 1 91 ? 9.857 2.032 -14.933 1.00 98.69 91 ILE A O 1
ATOM 740 N N . GLU A 1 92 ? 7.895 2.932 -14.302 1.00 98.75 92 GLU A N 1
ATOM 741 C CA . GLU A 1 92 ? 7.600 3.565 -15.592 1.00 98.75 92 GLU A CA 1
ATOM 742 C C . GLU A 1 92 ? 8.665 4.602 -15.962 1.00 98.75 92 GLU A C 1
ATOM 744 O O . GLU A 1 92 ? 9.252 4.518 -17.039 1.00 98.75 92 GLU A O 1
ATOM 749 N N . SER A 1 93 ? 9.023 5.492 -15.031 1.00 98.62 93 SER A N 1
ATOM 750 C CA . SER A 1 93 ? 10.068 6.495 -15.257 1.00 98.62 93 SER A CA 1
ATOM 751 C C . SER A 1 93 ? 11.424 5.873 -15.611 1.00 98.62 93 SER A C 1
ATOM 753 O O . SER A 1 93 ? 12.096 6.350 -16.524 1.00 98.62 93 SER A O 1
ATOM 755 N N . VAL A 1 94 ? 11.840 4.810 -14.911 1.00 98.75 94 VAL A N 1
ATOM 756 C CA . VAL A 1 94 ? 13.100 4.107 -15.208 1.00 98.75 94 VAL A CA 1
ATOM 757 C C . VAL A 1 94 ? 13.028 3.418 -16.569 1.00 98.75 94 VAL A C 1
ATOM 759 O O . VAL A 1 94 ? 14.003 3.430 -17.322 1.00 98.75 94 VAL A O 1
ATOM 762 N N . ARG A 1 95 ? 11.881 2.825 -16.914 1.00 98.75 95 ARG A N 1
ATOM 763 C CA . ARG A 1 95 ? 11.674 2.182 -18.215 1.00 98.75 95 ARG A CA 1
ATOM 764 C C . ARG A 1 95 ? 11.802 3.187 -19.358 1.00 98.75 95 ARG A C 1
ATOM 766 O O . ARG A 1 95 ? 12.476 2.889 -20.344 1.00 98.75 95 ARG A O 1
ATOM 773 N N . ASP A 1 96 ? 11.204 4.363 -19.216 1.00 98.62 96 ASP A N 1
ATOM 774 C CA . ASP A 1 96 ? 11.271 5.424 -20.222 1.00 98.62 96 ASP A CA 1
ATOM 775 C C . ASP A 1 96 ? 12.687 5.987 -20.364 1.00 98.62 96 ASP A C 1
ATOM 777 O O . ASP A 1 96 ? 13.178 6.156 -21.484 1.00 98.62 96 ASP A O 1
ATOM 781 N N . GLU A 1 97 ? 13.391 6.190 -19.247 1.00 98.81 97 GLU A N 1
ATOM 782 C CA . GLU A 1 97 ? 14.790 6.618 -19.268 1.00 98.81 97 GLU A CA 1
ATOM 783 C C . GLU A 1 97 ? 15.684 5.595 -19.986 1.00 98.81 97 GLU A C 1
ATOM 785 O O . GLU A 1 97 ? 16.492 5.962 -20.844 1.00 98.81 97 GLU A O 1
ATOM 790 N N . LEU A 1 98 ? 15.521 4.303 -19.685 1.00 98.75 98 LEU A N 1
ATOM 791 C CA . LEU A 1 98 ? 16.277 3.238 -20.343 1.00 98.75 98 LEU A CA 1
ATOM 792 C C . LEU A 1 98 ? 15.967 3.157 -21.841 1.00 98.75 98 LEU A C 1
ATOM 794 O O . LEU A 1 98 ? 16.896 3.041 -22.639 1.00 98.75 98 LEU A O 1
ATOM 798 N N . ASN A 1 99 ? 14.697 3.268 -22.237 1.00 98.69 99 ASN A N 1
ATOM 799 C CA . ASN A 1 99 ? 14.309 3.293 -23.649 1.00 98.69 99 ASN A CA 1
ATOM 800 C C . ASN A 1 99 ? 14.952 4.473 -24.391 1.00 98.69 99 ASN A C 1
ATOM 802 O O . ASN A 1 99 ? 15.500 4.288 -25.478 1.00 98.69 99 ASN A O 1
ATOM 806 N N . SER A 1 100 ? 14.944 5.663 -23.785 1.00 98.62 100 SER A N 1
ATOM 807 C CA . SER A 1 100 ? 15.573 6.862 -24.348 1.00 98.62 100 SER A CA 1
ATOM 808 C C . SER A 1 100 ? 17.088 6.691 -24.515 1.00 98.62 100 SER A C 1
ATOM 810 O O . SER A 1 100 ? 17.638 6.959 -25.586 1.00 98.62 100 SER A O 1
ATOM 812 N N . ARG A 1 101 ? 17.770 6.149 -23.496 1.00 98.69 101 ARG A N 1
ATOM 813 C CA . ARG A 1 101 ? 19.210 5.845 -23.567 1.00 98.69 101 ARG A CA 1
ATOM 814 C C . ARG A 1 101 ? 19.526 4.817 -24.655 1.00 98.69 101 ARG A C 1
ATOM 816 O O . ARG A 1 101 ? 20.482 5.008 -25.403 1.00 98.69 101 ARG A O 1
ATOM 823 N N . ILE A 1 102 ? 18.724 3.755 -24.774 1.00 98.69 102 ILE A N 1
ATOM 824 C CA . ILE A 1 102 ? 18.883 2.739 -25.827 1.00 98.69 102 ILE A CA 1
ATOM 825 C C . ILE A 1 102 ? 18.749 3.374 -27.211 1.00 98.69 102 ILE A C 1
ATOM 827 O O . ILE A 1 102 ? 19.561 3.086 -28.090 1.00 98.69 102 ILE A O 1
ATOM 831 N N . GLU A 1 103 ? 17.758 4.242 -27.416 1.00 98.75 103 GLU A N 1
ATOM 832 C CA . GLU A 1 103 ? 17.559 4.888 -28.712 1.00 98.75 103 GLU A CA 1
ATOM 833 C C . GLU A 1 103 ? 18.695 5.862 -29.046 1.00 98.75 103 GLU A C 1
ATOM 835 O O . GLU A 1 103 ? 19.205 5.848 -30.167 1.00 98.75 103 GLU A O 1
ATOM 840 N N . SER A 1 104 ? 19.184 6.622 -28.062 1.00 98.69 104 SER A N 1
ATOM 841 C CA . SER A 1 104 ? 20.363 7.479 -28.238 1.00 98.69 104 SER A CA 1
ATOM 842 C C . SER A 1 104 ? 21.586 6.677 -28.692 1.00 98.69 104 SER A C 1
ATOM 844 O O . SER A 1 104 ? 22.221 7.034 -29.684 1.00 98.69 104 SER A O 1
ATOM 846 N N . VAL A 1 105 ? 21.887 5.562 -28.015 1.00 98.75 105 VAL A N 1
ATOM 847 C CA . VAL A 1 105 ? 23.014 4.684 -28.375 1.00 98.75 105 VAL A CA 1
ATOM 848 C C . VAL A 1 105 ? 22.820 4.084 -29.770 1.00 98.75 105 VAL A C 1
ATOM 850 O O . VAL A 1 105 ? 23.764 4.024 -30.555 1.00 98.75 105 VAL A O 1
ATOM 853 N N . ARG A 1 106 ? 21.597 3.674 -30.131 1.00 98.69 106 ARG A N 1
ATOM 854 C CA . ARG A 1 106 ? 21.295 3.169 -31.482 1.00 98.69 106 ARG A CA 1
ATOM 855 C C . ARG A 1 106 ? 21.564 4.211 -32.562 1.00 98.69 106 ARG A C 1
ATOM 857 O O . ARG A 1 106 ? 22.134 3.867 -33.596 1.00 98.69 106 ARG A O 1
ATOM 864 N N . VAL A 1 107 ? 21.151 5.459 -32.345 1.00 98.69 107 VAL A N 1
ATOM 865 C CA . VAL A 1 107 ? 21.382 6.560 -33.292 1.00 98.69 107 VAL A CA 1
ATOM 866 C C . VAL A 1 107 ? 22.874 6.859 -33.428 1.00 98.69 107 VAL A C 1
ATOM 868 O O . VAL A 1 107 ? 23.355 7.045 -34.545 1.00 98.69 107 VAL A O 1
ATOM 871 N N . GLU A 1 108 ? 23.610 6.885 -32.318 1.00 98.69 108 GLU A N 1
ATOM 872 C CA . GLU A 1 108 ? 25.058 7.109 -32.317 1.00 98.69 108 GLU A CA 1
ATOM 873 C C . GLU A 1 108 ? 25.795 6.011 -33.094 1.00 98.69 108 GLU A C 1
ATOM 875 O O . GLU A 1 108 ? 26.518 6.312 -34.044 1.00 98.69 108 GLU A O 1
ATOM 880 N N . LEU A 1 109 ? 25.507 4.739 -32.800 1.00 98.69 109 LEU A N 1
ATOM 881 C CA . LEU A 1 109 ? 26.101 3.603 -33.509 1.00 98.69 109 LEU A CA 1
ATOM 882 C C . LEU A 1 109 ? 25.773 3.605 -35.008 1.00 98.69 109 LEU A C 1
ATOM 884 O O . LEU A 1 109 ? 26.645 3.318 -35.827 1.00 98.69 109 LEU A O 1
ATOM 888 N N . ARG A 1 110 ? 24.539 3.957 -35.401 1.00 98.69 110 ARG A N 1
ATOM 889 C CA . ARG A 1 110 ? 24.177 4.100 -36.825 1.00 98.69 110 ARG A CA 1
ATOM 890 C C . ARG A 1 110 ? 25.043 5.151 -37.518 1.00 98.69 110 ARG A C 1
ATOM 892 O O . ARG A 1 110 ? 25.600 4.865 -38.575 1.00 98.69 110 ARG A O 1
ATOM 899 N N . LYS A 1 111 ? 25.216 6.324 -36.901 1.00 98.62 111 LYS A N 1
ATOM 900 C CA . LYS A 1 111 ? 26.068 7.397 -37.440 1.00 98.62 111 LYS A CA 1
ATOM 901 C C . LYS A 1 111 ? 27.529 6.971 -37.551 1.00 98.62 111 LYS A C 1
ATOM 903 O O . LYS A 1 111 ? 28.188 7.297 -38.537 1.00 98.62 111 LYS A O 1
ATOM 908 N N . GLU A 1 112 ? 28.058 6.257 -36.561 1.00 98.69 112 GLU A N 1
ATOM 909 C CA . GLU A 1 112 ? 29.428 5.740 -36.623 1.00 98.69 112 GLU A CA 1
ATOM 910 C C . GLU A 1 112 ? 29.609 4.744 -37.772 1.00 98.69 112 GLU A C 1
ATOM 912 O O . GLU A 1 112 ? 30.573 4.856 -38.533 1.00 98.69 112 GLU A O 1
ATOM 917 N N . ILE A 1 113 ? 28.657 3.823 -37.952 1.00 98.62 113 ILE A N 1
ATOM 918 C CA . ILE A 1 113 ? 28.659 2.853 -39.054 1.00 98.62 113 ILE A CA 1
ATOM 919 C C . ILE A 1 113 ? 28.590 3.560 -40.412 1.00 98.62 113 ILE A C 1
ATOM 921 O O . ILE A 1 113 ? 29.403 3.263 -41.288 1.00 98.62 113 ILE A O 1
ATOM 925 N N . GLU A 1 114 ? 27.683 4.524 -40.585 1.00 98.62 114 GLU A N 1
ATOM 926 C CA . GLU A 1 114 ? 27.568 5.320 -41.816 1.00 98.62 114 GLU A CA 1
ATOM 927 C C . GLU A 1 114 ? 28.874 6.066 -42.128 1.00 98.62 114 GLU A C 1
ATOM 929 O O . GLU A 1 114 ? 29.385 6.013 -43.248 1.00 98.62 114 GLU A O 1
ATOM 934 N N . ASN A 1 115 ? 29.483 6.696 -41.122 1.00 98.56 115 ASN A N 1
ATOM 935 C CA . ASN A 1 115 ? 30.763 7.383 -41.281 1.00 98.56 115 ASN A CA 1
ATOM 936 C C . ASN A 1 115 ? 31.901 6.428 -41.669 1.00 98.56 115 ASN A C 1
ATOM 938 O O . ASN A 1 115 ? 32.763 6.788 -42.479 1.00 98.56 115 ASN A O 1
ATOM 942 N N . MET A 1 116 ? 31.937 5.220 -41.100 1.00 98.44 116 MET A N 1
ATOM 943 C CA . MET A 1 116 ? 32.906 4.191 -41.485 1.00 98.44 116 MET A CA 1
ATOM 944 C C . MET A 1 116 ? 32.686 3.716 -42.922 1.00 98.44 116 MET A C 1
ATOM 946 O O . MET A 1 116 ? 33.663 3.611 -43.667 1.00 98.44 116 MET A O 1
ATOM 950 N N . ALA A 1 117 ? 31.434 3.493 -43.329 1.00 98.56 117 ALA A N 1
ATOM 951 C CA . ALA A 1 117 ? 31.085 3.110 -44.694 1.00 98.56 117 ALA A CA 1
ATOM 952 C C . ALA A 1 117 ? 31.553 4.170 -45.705 1.00 98.56 117 ALA A C 1
ATOM 954 O O . ALA A 1 117 ? 32.297 3.845 -46.628 1.00 98.56 117 ALA A O 1
ATOM 955 N N . LEU A 1 118 ? 31.264 5.453 -45.460 1.00 98.44 118 LEU A N 1
ATOM 956 C CA . LEU A 1 118 ? 31.722 6.560 -46.311 1.00 98.44 118 LEU A CA 1
ATOM 957 C C . LEU A 1 118 ? 33.253 6.649 -46.396 1.00 98.44 118 LEU A C 1
ATOM 959 O O . LEU A 1 118 ? 33.819 6.902 -47.463 1.00 98.44 118 LEU A O 1
ATOM 963 N N . LYS A 1 119 ? 33.961 6.449 -45.275 1.00 98.31 119 LYS A N 1
ATOM 964 C CA . LYS A 1 119 ? 35.434 6.406 -45.272 1.00 98.31 119 LYS A CA 1
ATOM 965 C C . LYS A 1 119 ? 35.956 5.244 -46.119 1.00 98.31 119 LYS A C 1
ATOM 967 O O . LYS A 1 119 ? 36.953 5.420 -46.823 1.00 98.31 119 LYS A O 1
ATOM 972 N N . LEU A 1 120 ? 35.308 4.083 -46.053 1.00 98.31 120 LEU A N 1
ATOM 973 C CA . LEU A 1 120 ? 35.685 2.905 -46.826 1.00 98.31 120 LEU A CA 1
ATOM 974 C C . LEU A 1 120 ? 35.425 3.104 -48.325 1.00 98.31 120 LEU A C 1
ATOM 976 O O . LEU A 1 120 ? 36.330 2.860 -49.119 1.00 98.31 120 LEU A O 1
ATOM 980 N N . GLU A 1 121 ? 34.261 3.634 -48.706 1.00 98.31 121 GLU A N 1
ATOM 981 C CA . GLU A 1 121 ? 33.919 3.965 -50.098 1.00 98.31 121 GLU A CA 1
ATOM 982 C C . GLU A 1 121 ? 34.923 4.940 -50.720 1.00 98.31 121 GLU A C 1
ATOM 984 O O . GLU A 1 121 ? 35.400 4.728 -51.838 1.00 98.31 121 GLU A O 1
ATOM 989 N N . ARG A 1 122 ? 35.321 5.983 -49.978 1.00 98.31 122 ARG A N 1
ATOM 990 C CA . ARG A 1 122 ? 36.346 6.938 -50.432 1.00 98.31 122 ARG A CA 1
ATOM 991 C C . ARG A 1 122 ? 37.695 6.263 -50.660 1.00 98.31 122 ARG A C 1
ATOM 993 O O . ARG A 1 122 ? 38.327 6.499 -51.687 1.00 98.31 122 ARG A O 1
ATOM 1000 N N . ARG A 1 123 ? 38.139 5.414 -49.724 1.00 98.06 123 ARG A N 1
ATOM 1001 C CA . ARG A 1 123 ? 39.398 4.659 -49.865 1.00 98.06 123 ARG A CA 1
ATOM 1002 C C . ARG A 1 123 ? 39.348 3.718 -51.064 1.00 98.06 123 ARG A C 1
ATOM 1004 O O . ARG A 1 123 ? 40.295 3.696 -51.842 1.00 98.06 123 ARG A O 1
ATOM 1011 N N . PHE A 1 124 ? 38.246 2.991 -51.235 1.00 98.12 124 PHE A N 1
ATOM 1012 C CA . PHE A 1 124 ? 38.045 2.103 -52.376 1.00 98.12 124 PHE A CA 1
ATOM 1013 C C . PHE A 1 124 ? 38.079 2.871 -53.701 1.00 98.12 124 PHE A C 1
ATOM 1015 O O . PHE A 1 124 ? 38.795 2.476 -54.614 1.00 98.12 124 PHE A O 1
ATOM 1022 N N . THR A 1 125 ? 37.391 4.013 -53.776 1.00 98.12 125 THR A N 1
ATOM 1023 C CA . THR A 1 125 ? 37.388 4.883 -54.964 1.00 98.12 125 THR A CA 1
ATOM 1024 C C . THR A 1 125 ? 38.798 5.353 -55.317 1.00 98.12 125 THR A C 1
ATOM 1026 O O . THR A 1 125 ? 39.204 5.271 -56.473 1.00 98.12 125 THR A O 1
ATOM 1029 N N . ILE A 1 126 ? 39.582 5.795 -54.328 1.00 98.06 126 ILE A N 1
ATOM 1030 C CA . ILE A 1 126 ? 40.975 6.214 -54.546 1.00 98.06 126 ILE A CA 1
ATOM 1031 C C . ILE A 1 126 ? 41.827 5.047 -55.062 1.00 98.06 126 ILE A C 1
ATOM 1033 O O . ILE A 1 126 ? 42.548 5.209 -56.045 1.00 98.06 126 ILE A O 1
ATOM 1037 N N . LEU A 1 127 ? 41.732 3.869 -54.437 1.00 97.75 127 LEU A N 1
ATOM 1038 C CA . LEU A 1 127 ? 42.474 2.680 -54.871 1.00 97.75 127 LEU A CA 1
ATOM 1039 C C . LEU A 1 127 ? 42.089 2.255 -56.291 1.00 97.75 127 LEU A C 1
ATOM 1041 O O . LEU A 1 127 ? 42.965 1.925 -57.088 1.00 97.75 127 LEU A O 1
ATOM 1045 N N . PHE A 1 128 ? 40.800 2.312 -56.622 1.00 97.88 128 PHE A N 1
ATOM 1046 C CA . PHE A 1 128 ? 40.298 2.026 -57.960 1.00 97.88 128 PHE A CA 1
ATOM 1047 C C . PHE A 1 128 ? 40.879 2.989 -59.005 1.00 97.88 128 PHE A C 1
ATOM 1049 O O . PHE A 1 128 ? 41.353 2.544 -60.048 1.00 97.88 128 PHE A O 1
ATOM 1056 N N . LEU A 1 129 ? 40.916 4.295 -58.713 1.00 97.44 129 LEU A N 1
ATOM 1057 C CA . LEU A 1 129 ? 41.508 5.295 -59.609 1.00 97.44 129 LEU A CA 1
ATOM 1058 C C . LEU A 1 129 ? 43.016 5.087 -59.803 1.00 97.44 129 LEU A C 1
ATOM 1060 O O . LEU A 1 129 ? 43.500 5.165 -60.931 1.00 97.44 129 LEU A O 1
ATOM 1064 N N . ILE A 1 130 ? 43.756 4.785 -58.730 1.00 96.75 130 ILE A N 1
ATOM 1065 C CA . ILE A 1 130 ? 45.195 4.482 -58.804 1.00 96.75 130 ILE A CA 1
ATOM 1066 C C . ILE A 1 130 ? 45.438 3.243 -59.671 1.00 96.75 130 ILE A C 1
ATOM 1068 O O . ILE A 1 130 ? 46.329 3.249 -60.524 1.00 96.75 130 ILE A O 1
ATOM 1072 N N . LEU A 1 131 ? 44.639 2.190 -59.485 1.00 95.19 131 LEU A N 1
ATOM 1073 C CA . LEU A 1 131 ? 44.732 0.972 -60.284 1.00 95.19 131 LEU A CA 1
ATOM 1074 C C . LEU A 1 131 ? 44.451 1.256 -61.766 1.00 95.19 131 LEU A C 1
ATOM 1076 O O . LEU A 1 131 ? 45.240 0.854 -62.619 1.00 95.19 131 LEU A O 1
ATOM 1080 N N . LEU A 1 132 ? 43.376 1.992 -62.070 1.00 93.38 132 LEU A N 1
ATOM 1081 C CA . LEU A 1 132 ? 43.018 2.382 -63.436 1.00 93.38 132 LEU A CA 1
ATOM 1082 C C . LEU A 1 132 ? 44.152 3.169 -64.108 1.00 93.38 132 LEU A C 1
ATOM 1084 O O . LEU A 1 132 ? 44.557 2.843 -65.222 1.00 93.38 132 LEU A O 1
ATOM 1088 N N . PHE A 1 133 ? 44.700 4.168 -63.414 1.00 93.38 133 PHE A N 1
ATOM 1089 C CA . PHE A 1 133 ? 45.824 4.962 -63.904 1.00 93.38 133 PHE A CA 1
ATOM 1090 C C . PHE A 1 133 ? 47.069 4.104 -64.169 1.00 93.38 133 PHE A C 1
ATOM 1092 O O . PHE A 1 133 ? 47.713 4.249 -65.206 1.00 93.38 133 PHE A O 1
ATOM 1099 N N . THR A 1 134 ? 47.374 3.164 -63.271 1.00 91.69 134 THR A N 1
ATOM 1100 C CA . THR A 1 134 ? 48.515 2.245 -63.409 1.00 91.69 134 THR A CA 1
ATOM 1101 C C . THR A 1 134 ? 48.372 1.350 -64.643 1.00 91.69 134 THR A C 1
ATOM 1103 O O . THR A 1 134 ? 49.331 1.181 -65.393 1.00 91.69 134 THR A O 1
ATOM 1106 N N . ILE A 1 135 ? 47.170 0.820 -64.898 1.00 89.88 135 ILE A N 1
ATOM 1107 C CA . ILE A 1 135 ? 46.872 0.008 -66.090 1.00 89.88 135 ILE A CA 1
ATOM 1108 C C . ILE A 1 135 ? 47.062 0.827 -67.374 1.00 89.88 135 ILE A C 1
ATOM 1110 O O . ILE A 1 135 ? 47.648 0.328 -68.332 1.00 89.88 135 ILE A O 1
ATOM 1114 N N . ILE A 1 136 ? 46.601 2.083 -67.391 1.00 89.12 136 ILE A N 1
ATOM 1115 C CA . ILE A 1 136 ? 46.744 2.981 -68.546 1.00 89.12 136 ILE A CA 1
ATOM 1116 C C . ILE A 1 136 ? 48.218 3.302 -68.818 1.00 89.12 136 ILE A C 1
ATOM 1118 O O . ILE A 1 136 ? 48.650 3.205 -69.961 1.00 89.12 136 ILE A O 1
ATOM 1122 N N . LEU A 1 137 ? 49.000 3.657 -67.791 1.00 87.06 137 LEU A N 1
ATOM 1123 C CA . LEU A 1 137 ? 50.419 3.995 -67.962 1.00 87.06 137 LEU A CA 1
ATOM 1124 C C . LEU A 1 137 ? 51.269 2.815 -68.444 1.00 87.06 137 LEU A C 1
ATOM 1126 O O . LEU A 1 137 ? 52.196 3.010 -69.226 1.00 87.06 137 LEU A O 1
ATOM 1130 N N . LEU A 1 138 ? 50.979 1.602 -67.968 1.00 90.56 138 LEU A N 1
ATOM 1131 C CA . LEU A 1 138 ? 51.718 0.401 -68.364 1.00 90.56 138 LEU A CA 1
ATOM 1132 C C . LEU A 1 138 ? 51.304 -0.124 -69.747 1.00 90.56 138 LEU A C 1
ATOM 1134 O O . LEU A 1 138 ? 52.038 -0.910 -70.345 1.00 90.56 138 LEU A O 1
ATOM 1138 N N . ASN A 1 139 ? 50.155 0.307 -70.271 1.00 89.81 139 ASN A N 1
ATOM 1139 C CA . ASN A 1 139 ? 49.675 -0.073 -71.591 1.00 89.81 139 ASN A CA 1
ATOM 1140 C C . ASN A 1 139 ? 50.018 1.012 -72.627 1.00 89.81 139 ASN A C 1
ATOM 1142 O O . ASN A 1 139 ? 49.326 2.023 -72.752 1.00 89.81 139 ASN A O 1
ATOM 1146 N N . ARG A 1 140 ? 51.082 0.773 -73.406 1.00 85.44 140 ARG A N 1
ATOM 1147 C CA . ARG A 1 140 ? 51.557 1.696 -74.450 1.00 85.44 140 ARG A CA 1
ATOM 1148 C C . ARG A 1 140 ? 50.462 2.072 -75.455 1.00 85.44 140 ARG A C 1
ATOM 1150 O O . ARG A 1 140 ? 50.345 3.249 -75.788 1.00 85.44 140 ARG A O 1
ATOM 1157 N N . ASP A 1 141 ? 49.648 1.109 -75.887 1.00 90.19 141 ASP A N 1
ATOM 1158 C CA . ASP A 1 141 ? 48.571 1.346 -76.857 1.00 90.19 141 ASP A CA 1
ATOM 1159 C C . ASP A 1 141 ? 47.489 2.266 -76.271 1.00 90.19 141 ASP A C 1
ATOM 1161 O O . ASP A 1 141 ? 47.000 3.176 -76.944 1.00 90.19 141 ASP A O 1
ATOM 1165 N N . ALA A 1 142 ? 47.149 2.081 -74.990 1.00 84.94 142 ALA A N 1
ATOM 1166 C CA . ALA A 1 142 ? 46.205 2.946 -74.284 1.00 84.94 142 ALA A CA 1
ATOM 1167 C C . ALA A 1 142 ? 46.741 4.382 -74.133 1.00 84.94 142 ALA A C 1
ATOM 1169 O O . ALA A 1 142 ? 45.991 5.348 -74.284 1.00 84.94 142 ALA A O 1
ATOM 1170 N N . LEU A 1 143 ? 48.042 4.534 -73.874 1.00 85.62 143 LEU A N 1
ATOM 1171 C CA . LEU A 1 143 ? 48.692 5.834 -73.720 1.00 85.62 143 LEU A CA 1
ATOM 1172 C C . LEU A 1 143 ? 48.785 6.594 -75.053 1.00 85.62 143 LEU A C 1
ATOM 1174 O O . LEU A 1 143 ? 48.438 7.774 -75.112 1.00 85.62 143 LEU A O 1
ATOM 1178 N N . GLU A 1 144 ? 49.182 5.915 -76.134 1.00 85.69 144 GLU A N 1
ATOM 1179 C CA . GLU A 1 144 ? 49.184 6.488 -77.487 1.00 85.69 144 GLU A CA 1
ATOM 1180 C C . GLU A 1 144 ? 47.770 6.895 -77.930 1.00 85.69 144 GLU A C 1
ATOM 1182 O O . GLU A 1 144 ? 47.592 7.964 -78.520 1.00 85.69 144 GLU A O 1
ATOM 1187 N N . PHE A 1 145 ? 46.749 6.095 -77.604 1.00 87.25 145 PHE A N 1
ATOM 1188 C CA . PHE A 1 145 ? 45.352 6.442 -77.869 1.00 87.25 145 PHE A CA 1
ATOM 1189 C C . PHE A 1 145 ? 44.925 7.732 -77.150 1.00 87.25 145 PHE A C 1
ATOM 1191 O O . PHE A 1 145 ? 44.350 8.620 -77.781 1.00 87.25 145 PHE A O 1
ATOM 1198 N N . ILE A 1 146 ? 45.244 7.879 -75.858 1.00 84.31 146 ILE A N 1
ATOM 1199 C CA . ILE A 1 146 ? 44.913 9.087 -75.083 1.00 84.31 146 ILE A CA 1
ATOM 1200 C C . ILE A 1 146 ? 45.655 10.319 -75.617 1.00 84.31 146 ILE A C 1
ATOM 1202 O O . ILE A 1 146 ? 45.045 11.380 -75.759 1.00 84.31 146 ILE A O 1
ATOM 1206 N N . LEU A 1 147 ? 46.944 10.198 -75.952 1.00 87.88 147 LEU A N 1
ATOM 1207 C CA . LEU A 1 147 ? 47.734 11.307 -76.502 1.00 87.88 147 LEU A CA 1
ATOM 1208 C C . LEU A 1 147 ? 47.174 11.809 -77.839 1.00 87.88 147 LEU A C 1
ATOM 1210 O O . LEU A 1 147 ? 47.044 13.022 -78.024 1.00 87.88 147 LEU A O 1
ATOM 1214 N N . LYS A 1 148 ? 46.763 10.891 -78.726 1.00 91.12 148 LYS A N 1
ATOM 1215 C CA . LYS A 1 148 ? 46.067 11.237 -79.976 1.00 91.12 148 LYS A CA 1
ATOM 1216 C C . LYS A 1 148 ? 44.728 11.922 -79.706 1.00 91.12 148 LYS A C 1
ATOM 1218 O O . LYS A 1 148 ? 44.407 12.924 -80.342 1.00 91.12 148 LYS A O 1
ATOM 1223 N N . LEU A 1 149 ? 43.952 11.418 -78.744 1.00 90.38 149 LEU A N 1
ATOM 1224 C CA . LEU A 1 149 ? 42.645 11.983 -78.387 1.00 90.38 149 LEU A CA 1
ATOM 1225 C C . LEU A 1 149 ? 42.761 13.416 -77.840 1.00 90.38 149 LEU A C 1
ATOM 1227 O O . LEU A 1 149 ? 41.911 14.261 -78.118 1.00 90.38 149 LEU A O 1
ATOM 1231 N N . LEU A 1 150 ? 43.844 13.704 -77.117 1.00 91.62 150 LEU A N 1
ATOM 1232 C CA . LEU A 1 150 ? 44.173 15.032 -76.596 1.00 91.62 150 LEU A CA 1
ATOM 1233 C C . LEU A 1 150 ? 44.898 15.941 -77.606 1.00 91.62 150 LEU A C 1
ATOM 1235 O O . LEU A 1 150 ? 45.215 17.077 -77.260 1.00 91.62 150 LEU A O 1
ATOM 1239 N N . LYS A 1 151 ? 45.135 15.483 -78.845 1.00 89.25 151 LYS A N 1
ATOM 1240 C CA . LYS A 1 151 ? 45.881 16.207 -79.897 1.00 89.25 151 LYS A CA 1
ATOM 1241 C C . LYS A 1 151 ? 47.305 16.613 -79.482 1.00 89.25 151 LYS A C 1
ATOM 1243 O O . LYS A 1 151 ? 47.796 17.660 -79.899 1.00 89.25 151 LYS A O 1
ATOM 1248 N N . LEU A 1 152 ? 47.951 15.811 -78.635 1.00 79.56 152 LEU A N 1
ATOM 1249 C CA . LEU A 1 152 ? 49.315 16.059 -78.152 1.00 79.56 152 LEU A CA 1
ATOM 1250 C C . LEU A 1 152 ? 50.396 15.493 -79.087 1.00 79.56 152 LEU A C 1
ATOM 1252 O O . LEU A 1 152 ? 51.545 15.921 -78.996 1.00 79.56 152 LEU A O 1
ATOM 1256 N N . ILE A 1 153 ? 50.035 14.545 -79.958 1.00 66.69 153 ILE A N 1
ATOM 1257 C CA . ILE A 1 153 ? 50.870 13.925 -81.001 1.00 66.69 153 ILE A CA 1
ATOM 1258 C C . ILE A 1 153 ? 49.976 13.625 -82.206 1.00 66.69 153 ILE A C 1
ATOM 1260 O O . ILE A 1 153 ? 48.804 13.239 -81.971 1.00 66.69 153 ILE A O 1
#

Secondary structure (DSSP, 8-state):
------HHHHHHHHHHH-HHHHHHHHHHHHHHHHHHHHHHHHHHHHHHHHHHHHHSPPHHHHHHHHHHHHHHHHHHHHHHHHHHHHHHHHHHHHHHHHHHHHHHHHHHHHHHHHHHHHHHHHHHHHHHHHHHHHHHHH-HHHHHHHHHHTT--